Protein AF-A0A1Z4GE67-F1 (afdb_monomer)

Secondary structure (DSSP, 8-state):
-PPPS-EEEE-S--SSTTHHHHHHHHHHT-TT---TTEEEEEETTEEEEEE--

Foldseek 3Di:
DDFDQFAEAEPDDDPDPCVVVVVVVVQVPPPPDDRGQWYWYDYPVDIDIDGDD

Solvent-accessible surface area (backbone atoms only — not comparable to full-atom values): 3403 Å² total; per-residue (Å²): 132,83,79,69,65,46,44,80,44,76,65,67,86,68,96,46,93,57,51,64,59,54,50,50,56,54,51,73,67,39,91,87,64,73,54,68,53,18,43,31,42,39,39,97,89,48,76,47,74,43,76,56,129

pLDDT: mean 94.48, std 2.91, range [80.12, 97.5]

Organism: NCBI:txid1085406

Mean predicted aligned error: 2.88 Å

Structure (mmCIF, N/CA/C/O backbone):
data_AF-A0A1Z4GE67-F1
#
_entry.id   AF-A0A1Z4GE67-F1
#
loop_
_atom_site.group_PDB
_atom_site.id
_atom_site.type_symbol
_atom_site.label_atom_id
_atom_site.label_alt_id
_atom_site.label_comp_id
_atom_site.label_asym_id
_atom_site.label_entity_id
_atom_site.label_seq_id
_atom_site.pdbx_PDB_ins_code
_atom_site.Cartn_x
_atom_site.Cartn_y
_atom_site.Cartn_z
_atom_site.occupancy
_atom_site.B_iso_or_equiv
_atom_site.auth_seq_id
_atom_site.auth_comp_id
_atom_site.auth_asym_id
_atom_site.auth_atom_id
_atom_site.pdbx_PDB_model_num
ATOM 1 N N . MET A 1 1 ? -20.558 -10.344 3.631 1.00 80.12 1 MET A N 1
ATOM 2 C CA . MET A 1 1 ? -19.122 -10.651 3.821 1.00 80.12 1 MET A CA 1
ATOM 3 C C . MET A 1 1 ? -18.617 -9.807 4.980 1.00 80.12 1 MET A C 1
ATOM 5 O O . MET A 1 1 ? -19.093 -8.682 5.091 1.00 80.12 1 MET A O 1
ATOM 9 N N . PRO A 1 2 ? -17.750 -10.331 5.860 1.00 90.88 2 PRO A N 1
ATOM 10 C CA . PRO A 1 2 ? -17.182 -9.542 6.952 1.00 90.88 2 PRO A CA 1
ATOM 11 C C . PRO A 1 2 ? -16.338 -8.384 6.405 1.00 90.88 2 PRO A C 1
ATOM 13 O O . PRO A 1 2 ? -15.739 -8.505 5.334 1.00 90.88 2 PRO A O 1
ATOM 16 N N . VAL A 1 3 ? -16.299 -7.270 7.137 1.00 91.44 3 VAL A N 1
ATOM 17 C CA . VAL A 1 3 ? -15.448 -6.125 6.790 1.00 91.44 3 VAL A CA 1
ATOM 18 C C . VAL A 1 3 ? -13.982 -6.540 6.978 1.00 91.44 3 VAL A C 1
ATOM 20 O O . VAL A 1 3 ? -13.644 -7.112 8.019 1.00 91.44 3 VAL A O 1
ATOM 23 N N . PRO A 1 4 ? -13.102 -6.324 5.982 1.00 95.44 4 PRO A N 1
ATOM 24 C CA . PRO A 1 4 ? -11.683 -6.626 6.128 1.00 95.44 4 PRO A CA 1
ATOM 25 C C . PRO A 1 4 ? -11.059 -5.743 7.211 1.00 95.44 4 PRO A C 1
ATOM 27 O O . PRO A 1 4 ? -11.481 -4.608 7.414 1.00 95.44 4 PRO A O 1
ATOM 30 N N . ARG A 1 5 ? -10.002 -6.230 7.870 1.00 95.38 5 ARG A N 1
ATOM 31 C CA . ARG A 1 5 ? -9.2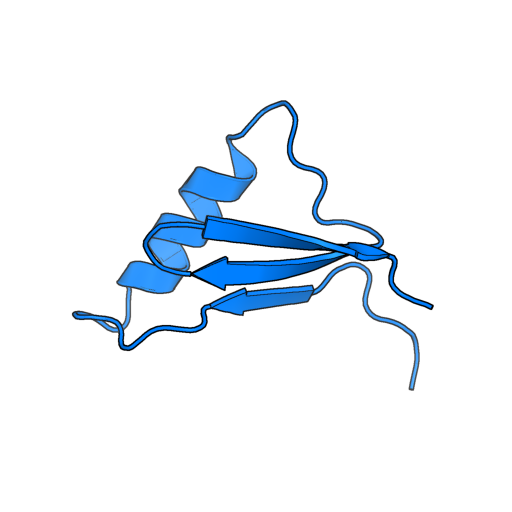85 -5.432 8.878 1.00 95.38 5 ARG A CA 1
ATOM 32 C C . ARG A 1 5 ? -8.681 -4.151 8.312 1.00 95.38 5 ARG A C 1
ATOM 34 O O . ARG A 1 5 ? -8.562 -3.186 9.044 1.00 95.38 5 ARG A O 1
ATOM 41 N N . GLY A 1 6 ? -8.319 -4.136 7.038 1.00 95.50 6 GLY A N 1
ATOM 42 C CA . GLY A 1 6 ? -7.791 -2.981 6.324 1.00 95.50 6 GLY A CA 1
ATOM 43 C C . GLY A 1 6 ? -7.696 -3.311 4.841 1.00 95.50 6 GLY A C 1
ATOM 44 O O . GLY A 1 6 ? -7.634 -4.484 4.466 1.00 95.50 6 GLY A O 1
ATOM 45 N N . VAL A 1 7 ? -7.710 -2.290 3.989 1.00 95.9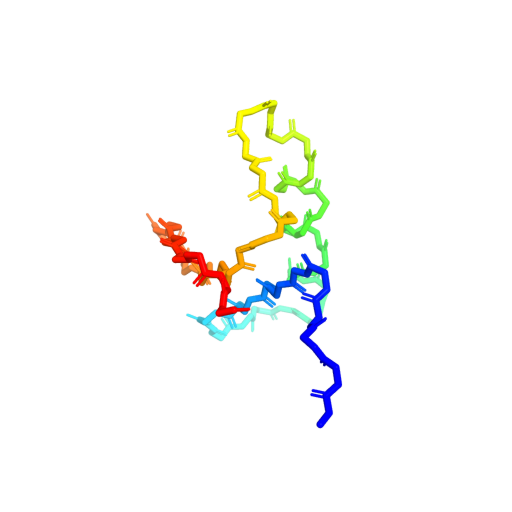4 7 VAL A N 1
ATOM 46 C CA . VAL A 1 7 ? -7.530 -2.453 2.542 1.00 95.94 7 VAL A CA 1
ATOM 47 C C . VAL A 1 7 ? -6.484 -1.465 2.063 1.00 95.94 7 VAL A C 1
ATOM 49 O O . VAL A 1 7 ? -6.581 -0.275 2.355 1.00 95.94 7 VAL A O 1
ATOM 52 N N . VAL A 1 8 ? -5.511 -1.947 1.293 1.00 96.69 8 VAL A N 1
ATOM 53 C CA . VAL A 1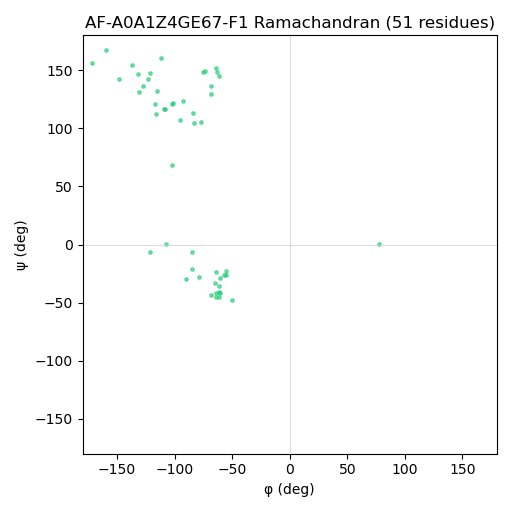 8 ? -4.552 -1.103 0.576 1.00 96.69 8 VAL A CA 1
ATOM 54 C C . VAL A 1 8 ? -4.744 -1.332 -0.914 1.00 96.69 8 VAL A C 1
ATOM 56 O O . VAL A 1 8 ? -4.633 -2.457 -1.395 1.00 96.69 8 VAL A O 1
ATOM 59 N N . TYR A 1 9 ? -5.059 -0.265 -1.638 1.00 96.50 9 TYR A N 1
ATOM 60 C CA . TYR A 1 9 ? -5.254 -0.288 -3.079 1.00 96.50 9 TYR A CA 1
ATOM 61 C C . TYR A 1 9 ? -4.202 0.577 -3.771 1.00 96.50 9 TYR A C 1
ATOM 63 O O . TYR A 1 9 ? -4.208 1.803 -3.646 1.00 96.50 9 TYR A O 1
ATOM 71 N N . PHE A 1 10 ? -3.309 -0.070 -4.515 1.00 96.56 10 PHE A N 1
ATOM 72 C CA . PHE A 1 10 ? -2.280 0.583 -5.320 1.00 96.56 10 PHE A CA 1
ATOM 73 C C . PHE A 1 10 ? -2.876 1.018 -6.664 1.00 96.56 10 PHE A C 1
ATOM 75 O O . PHE A 1 10 ? -3.131 0.198 -7.543 1.00 96.56 10 PHE A O 1
ATOM 82 N N . ARG A 1 11 ? -3.137 2.321 -6.817 1.00 95.62 11 ARG A N 1
ATOM 83 C CA . ARG A 1 11 ? -3.812 2.905 -7.985 1.00 95.62 11 ARG A CA 1
ATOM 84 C C . ARG A 1 11 ? -2.807 3.565 -8.930 1.00 95.62 11 ARG A C 1
ATOM 86 O O . ARG A 1 11 ? -2.768 4.785 -9.076 1.00 95.62 11 ARG A O 1
ATOM 93 N N . PHE A 1 12 ? -1.980 2.752 -9.571 1.00 94.69 12 PHE A N 1
ATOM 94 C CA . PHE A 1 12 ? -1.053 3.171 -10.624 1.00 94.69 12 PHE A CA 1
ATOM 95 C C . PHE A 1 12 ? -0.649 1.964 -11.472 1.00 94.69 12 PHE A C 1
ATOM 97 O O . PHE A 1 12 ? -0.894 0.822 -11.094 1.00 94.69 12 PHE A O 1
ATOM 104 N N . PHE A 1 13 ? -0.019 2.225 -12.616 1.00 95.44 13 PHE A N 1
ATOM 105 C CA . PHE A 1 13 ? 0.626 1.184 -13.409 1.00 95.44 13 PHE A CA 1
ATOM 106 C C . PHE A 1 13 ? 2.025 0.938 -12.844 1.00 95.44 13 PHE A C 1
ATOM 108 O O . PHE A 1 13 ? 2.853 1.865 -12.883 1.00 95.44 13 PHE A O 1
ATOM 115 N N . PRO A 1 14 ? 2.281 -0.243 -12.260 1.00 94.50 14 PRO A N 1
ATOM 116 C CA . PRO A 1 14 ? 3.595 -0.539 -11.742 1.00 94.50 14 PRO A CA 1
ATOM 117 C C . PRO A 1 14 ? 4.569 -0.804 -12.895 1.00 94.50 14 PRO A C 1
ATOM 119 O O . PRO A 1 14 ? 4.172 -1.288 -13.956 1.00 94.50 14 PRO A O 1
ATOM 122 N N . THR A 1 15 ? 5.840 -0.473 -12.703 1.00 95.88 15 THR A N 1
ATOM 123 C CA . THR A 1 15 ? 6.906 -0.780 -13.667 1.00 95.88 15 THR A CA 1
ATOM 124 C C . THR A 1 15 ? 7.354 -2.234 -13.563 1.00 95.88 15 THR A C 1
ATOM 126 O O . THR A 1 15 ? 7.769 -2.811 -14.567 1.00 95.88 15 THR A O 1
ATOM 129 N N . THR A 1 16 ? 7.229 -2.839 -12.377 1.00 96.69 16 THR A N 1
ATOM 130 C CA . THR A 1 16 ? 7.488 -4.262 -12.133 1.00 96.69 16 THR A CA 1
ATOM 131 C C . THR A 1 16 ? 6.406 -4.879 -11.239 1.00 96.69 16 THR A C 1
ATOM 133 O O . THR A 1 16 ? 5.785 -4.164 -10.448 1.00 96.69 16 THR A O 1
ATOM 136 N N . PRO A 1 17 ? 6.164 -6.199 -11.312 1.00 94.75 17 PRO A N 1
ATOM 137 C CA . PRO A 1 17 ? 5.221 -6.879 -10.420 1.00 94.75 17 PRO A CA 1
ATOM 138 C C . PRO A 1 17 ? 5.531 -6.705 -8.923 1.00 94.75 17 PRO A C 1
ATOM 140 O O . PRO A 1 17 ? 4.622 -6.769 -8.097 1.00 94.75 17 PRO A O 1
ATOM 143 N N . GLU A 1 18 ? 6.797 -6.477 -8.571 1.00 97.50 18 GLU A N 1
ATOM 144 C CA . GLU A 1 18 ? 7.286 -6.357 -7.195 1.00 97.50 18 GLU A CA 1
ATOM 145 C C . GLU A 1 18 ?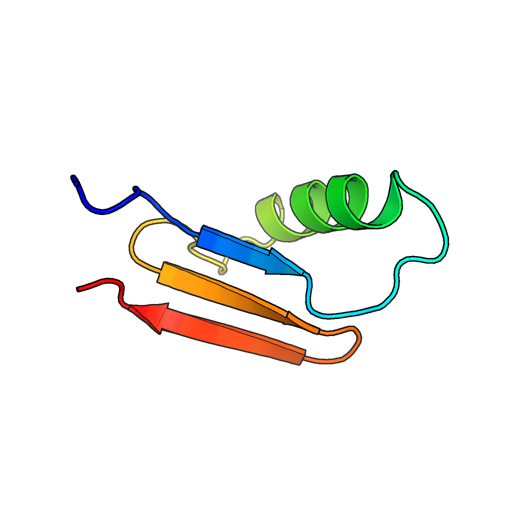 7.145 -4.944 -6.615 1.00 97.50 18 GLU A C 1
ATOM 147 O O . GLU A 1 18 ? 7.113 -4.797 -5.393 1.00 97.50 18 GLU A O 1
ATOM 152 N N . GLU A 1 19 ? 7.032 -3.905 -7.454 1.00 95.81 19 GLU A N 1
ATOM 153 C CA . GLU A 1 19 ? 6.943 -2.505 -7.006 1.00 95.81 19 GLU A CA 1
ATOM 154 C C . GLU A 1 19 ? 5.864 -2.297 -5.917 1.00 95.81 19 GLU A C 1
ATOM 156 O O . GLU A 1 19 ? 6.184 -1.718 -4.875 1.00 95.81 19 GLU A O 1
ATOM 161 N N . PRO A 1 20 ? 4.619 -2.807 -6.052 1.00 95.06 20 PRO A N 1
ATOM 162 C CA . PRO A 1 20 ? 3.598 -2.645 -5.014 1.00 95.06 20 PRO A CA 1
ATOM 163 C C . PRO A 1 20 ? 3.942 -3.364 -3.706 1.00 95.06 20 PRO A C 1
ATOM 165 O O . PRO A 1 20 ? 3.591 -2.881 -2.631 1.00 95.06 20 PRO A O 1
ATOM 168 N N . ALA A 1 21 ? 4.626 -4.510 -3.780 1.00 95.06 21 ALA A N 1
ATOM 169 C CA . ALA A 1 21 ? 5.029 -5.259 -2.595 1.00 95.06 21 ALA A CA 1
ATOM 170 C C . ALA A 1 21 ? 6.092 -4.488 -1.804 1.00 95.06 21 ALA A C 1
ATOM 172 O O . ALA A 1 21 ? 5.971 -4.356 -0.588 1.00 95.06 21 ALA A O 1
ATOM 173 N N . GLN A 1 22 ? 7.081 -3.914 -2.494 1.00 96.19 22 GLN A N 1
ATOM 174 C CA . GLN A 1 22 ? 8.103 -3.087 -1.855 1.00 96.19 22 GLN A CA 1
ATOM 175 C C . GLN A 1 22 ? 7.492 -1.826 -1.230 1.00 96.19 22 GLN A C 1
ATOM 177 O O . GLN A 1 22 ? 7.745 -1.531 -0.065 1.00 96.19 22 GLN A O 1
ATOM 182 N N . LEU A 1 23 ? 6.604 -1.143 -1.958 1.00 94.75 23 LEU A N 1
ATOM 183 C CA . LEU A 1 23 ? 5.894 0.027 -1.438 1.00 94.75 23 LEU A CA 1
ATOM 184 C C . LEU A 1 23 ? 5.027 -0.311 -0.220 1.00 94.75 23 LEU A C 1
ATOM 186 O O . LEU A 1 23 ? 4.928 0.496 0.701 1.00 94.75 23 LEU A O 1
ATOM 190 N N . LEU A 1 24 ? 4.410 -1.496 -0.178 1.00 94.69 24 LEU A N 1
ATOM 191 C CA . LEU A 1 24 ? 3.673 -1.943 1.003 1.00 94.69 24 LEU A CA 1
ATOM 192 C C . LEU A 1 24 ? 4.590 -2.065 2.224 1.00 94.69 24 LEU A C 1
ATOM 194 O O . LEU A 1 24 ? 4.218 -1.610 3.303 1.00 94.69 24 LEU A O 1
ATOM 198 N N . LEU A 1 25 ? 5.775 -2.660 2.061 1.00 95.12 25 LEU A N 1
ATOM 199 C CA . LEU A 1 25 ? 6.756 -2.773 3.143 1.00 95.12 25 LEU A CA 1
ATOM 200 C C . LEU A 1 25 ? 7.191 -1.390 3.638 1.00 95.12 25 LEU A C 1
ATOM 202 O O . LEU A 1 25 ? 7.252 -1.162 4.844 1.00 95.12 25 LEU A O 1
ATOM 206 N N . ASP A 1 26 ? 7.421 -0.450 2.725 1.00 93.75 26 ASP A N 1
ATOM 207 C CA . ASP A 1 26 ? 7.791 0.922 3.074 1.00 93.75 26 ASP A CA 1
ATOM 208 C C . ASP A 1 26 ? 6.661 1.625 3.844 1.00 93.75 26 ASP A C 1
ATOM 210 O O . ASP A 1 26 ? 6.911 2.270 4.863 1.00 93.75 26 ASP A O 1
ATOM 214 N N . LEU A 1 27 ? 5.404 1.439 3.421 1.00 92.69 27 LEU A N 1
ATOM 215 C CA . LEU A 1 27 ? 4.224 1.973 4.108 1.00 92.69 27 LEU A CA 1
ATOM 216 C C . LEU A 1 27 ? 4.074 1.433 5.531 1.00 92.69 27 LEU A C 1
ATOM 218 O O . LEU A 1 27 ? 3.741 2.198 6.435 1.00 92.69 27 LEU A O 1
ATOM 222 N N . LEU A 1 28 ? 4.336 0.142 5.744 1.00 93.00 28 LEU A N 1
ATOM 223 C CA . LEU A 1 28 ? 4.277 -0.478 7.072 1.00 93.00 28 LEU A CA 1
ATOM 224 C C . LEU A 1 28 ? 5.324 0.093 8.040 1.00 93.00 28 LEU A C 1
ATOM 226 O O . LEU A 1 28 ? 5.119 0.052 9.251 1.00 93.00 28 LEU A O 1
ATOM 230 N N . ASN A 1 29 ? 6.415 0.662 7.520 1.00 94.19 29 ASN A N 1
ATOM 231 C CA . ASN A 1 29 ? 7.450 1.312 8.323 1.00 94.19 29 ASN A CA 1
ATOM 232 C C . ASN A 1 29 ? 7.130 2.781 8.668 1.00 94.1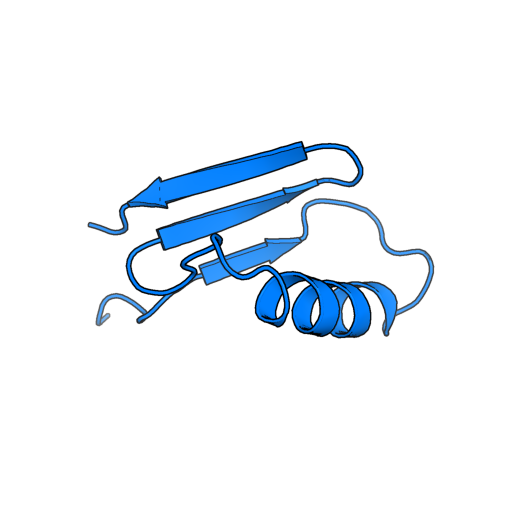9 29 ASN A C 1
ATOM 234 O O . ASN A 1 29 ? 7.847 3.403 9.456 1.00 94.19 29 ASN A O 1
ATOM 238 N N . VAL A 1 30 ? 6.053 3.362 8.125 1.00 93.75 30 VAL A N 1
ATOM 239 C CA . VAL A 1 30 ? 5.649 4.741 8.432 1.00 93.75 30 VAL A CA 1
ATOM 240 C C . VAL A 1 30 ? 4.966 4.791 9.801 1.00 93.75 30 VAL A C 1
ATOM 242 O O . VAL A 1 30 ? 3.796 4.454 9.945 1.00 93.75 30 VAL A O 1
ATOM 245 N N . THR A 1 31 ? 5.669 5.308 10.811 1.00 88.69 31 THR A N 1
ATOM 246 C CA . THR A 1 31 ? 5.256 5.277 12.233 1.00 88.69 31 THR A CA 1
ATOM 247 C C . THR A 1 31 ? 3.875 5.880 12.533 1.00 88.69 31 THR A C 1
ATOM 249 O O . THR A 1 31 ? 3.279 5.572 13.559 1.00 88.69 31 THR A O 1
ATOM 252 N N . ARG A 1 32 ? 3.360 6.773 11.679 1.00 91.38 32 ARG A N 1
ATOM 253 C CA . ARG A 1 32 ? 2.070 7.464 11.883 1.00 91.38 32 ARG A CA 1
ATOM 254 C C . ARG A 1 32 ? 0.949 6.976 10.964 1.00 91.38 32 ARG A C 1
ATOM 256 O O . ARG A 1 32 ? -0.148 7.522 11.028 1.00 91.38 32 ARG A O 1
ATOM 263 N N . LEU A 1 33 ? 1.213 5.995 10.103 1.00 93.31 33 LEU A N 1
ATOM 264 C CA . LEU A 1 33 ? 0.215 5.452 9.191 1.00 93.31 33 LEU A CA 1
ATOM 265 C C . LEU A 1 33 ? -0.472 4.244 9.833 1.00 93.31 33 LEU A C 1
ATOM 267 O O . LEU A 1 33 ? 0.179 3.268 10.189 1.00 93.31 33 LEU A O 1
ATOM 271 N N . VAL A 1 34 ? -1.798 4.293 9.941 1.00 95.12 34 VAL A N 1
ATOM 272 C CA . VAL A 1 34 ? -2.607 3.174 10.441 1.00 95.12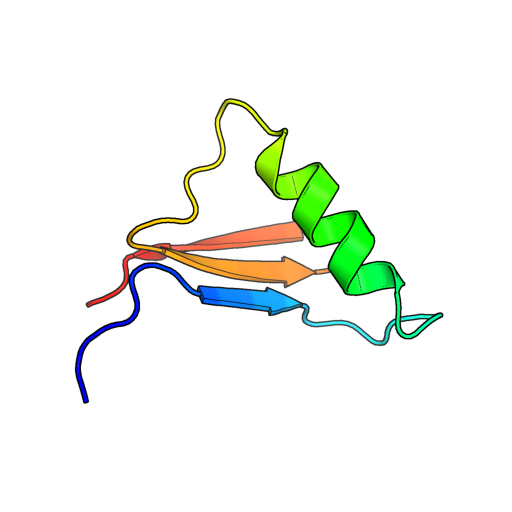 34 VAL A CA 1
ATOM 273 C C . VAL A 1 34 ? -3.392 2.592 9.275 1.00 95.12 34 VAL A C 1
ATOM 275 O O . VAL A 1 34 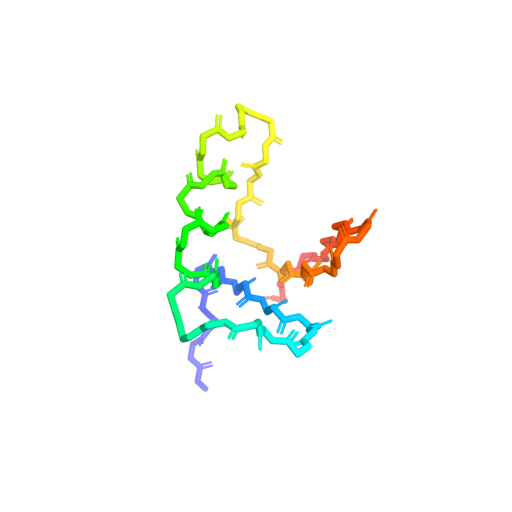? -4.205 3.286 8.671 1.00 95.12 34 VAL A O 1
ATOM 278 N N . LEU A 1 35 ? -3.139 1.330 8.927 1.00 95.38 35 LEU A N 1
ATOM 279 C CA . LEU A 1 35 ? -3.851 0.643 7.839 1.00 95.38 35 LEU A CA 1
ATOM 280 C C . LEU A 1 35 ? -5.112 -0.079 8.329 1.00 95.38 35 LEU A C 1
ATOM 282 O O . LEU A 1 35 ? -6.072 -0.228 7.571 1.00 95.38 35 LEU A O 1
ATOM 286 N N . GLU A 1 36 ? -5.117 -0.526 9.586 1.00 96.12 36 GLU A N 1
ATOM 287 C CA . GLU A 1 36 ? -6.272 -1.190 10.187 1.00 96.12 36 GLU A CA 1
ATOM 288 C C . GLU A 1 36 ? -7.439 -0.211 10.378 1.00 96.12 36 GLU A C 1
ATOM 290 O O . GLU A 1 36 ? -7.252 0.921 10.813 1.00 96.12 36 GLU A O 1
ATOM 295 N N . GLY A 1 37 ? -8.654 -0.639 10.039 1.00 96.31 37 GLY A N 1
ATOM 296 C CA . GLY A 1 37 ? -9.864 0.182 10.049 1.00 96.31 37 GLY A CA 1
ATOM 297 C C . GLY A 1 37 ? -9.987 1.136 8.860 1.00 96.31 37 GLY A C 1
ATOM 298 O O . GLY A 1 37 ? -10.982 1.853 8.775 1.00 96.31 37 GLY A O 1
ATOM 299 N N . TYR A 1 38 ? -9.029 1.142 7.924 1.00 97.38 38 TYR A N 1
ATOM 300 C CA . TYR A 1 38 ? -9.010 2.074 6.797 1.00 97.38 38 TYR A CA 1
ATOM 301 C C . TYR A 1 38 ? -9.018 1.383 5.432 1.0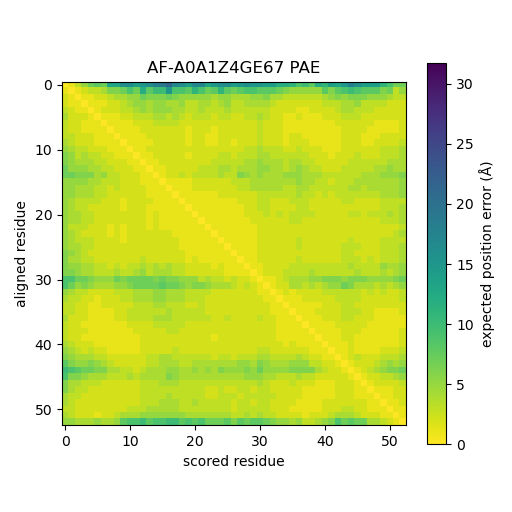0 97.38 38 TYR A C 1
ATOM 303 O O . TYR A 1 38 ? -8.429 0.325 5.207 1.00 97.38 38 TYR A O 1
ATOM 311 N N . PHE A 1 39 ? -9.660 2.057 4.482 1.00 97.31 39 PHE A N 1
ATOM 312 C CA . PHE A 1 39 ? -9.459 1.862 3.057 1.00 97.31 39 PHE A CA 1
ATOM 313 C C . PHE A 1 39 ? -8.436 2.895 2.582 1.00 97.31 39 PHE A C 1
ATOM 315 O O . PHE A 1 39 ? -8.735 4.090 2.494 1.00 97.31 39 PHE A O 1
ATOM 322 N N . THR A 1 40 ? -7.230 2.427 2.287 1.00 97.31 40 THR A N 1
ATOM 323 C CA . THR A 1 40 ? -6.089 3.242 1.874 1.00 97.31 40 THR A CA 1
ATOM 324 C C . THR A 1 40 ? -5.904 3.140 0.366 1.00 97.31 40 THR A C 1
ATOM 326 O O . THR A 1 40 ? -5.696 2.052 -0.164 1.00 97.31 40 THR A O 1
ATOM 329 N N . VAL A 1 41 ? -5.962 4.271 -0.334 1.00 97.38 41 VAL A N 1
ATOM 330 C CA . VAL A 1 41 ? -5.594 4.375 -1.751 1.00 97.38 41 VAL A CA 1
ATOM 331 C C . VAL A 1 41 ? -4.203 4.978 -1.837 1.00 97.38 41 VAL A C 1
ATOM 333 O O . VAL A 1 41 ? -3.977 6.089 -1.351 1.00 97.38 41 VAL A O 1
ATOM 336 N N . PHE A 1 42 ? -3.292 4.246 -2.466 1.00 95.88 42 PHE A N 1
ATOM 337 C CA . PHE A 1 42 ? -1.921 4.673 -2.694 1.00 95.88 42 PHE A CA 1
ATOM 338 C C . PHE A 1 42 ? -1.711 4.991 -4.177 1.00 95.88 42 PHE A C 1
ATOM 340 O O . PHE A 1 42 ? -1.833 4.120 -5.041 1.00 95.88 42 PHE A O 1
ATOM 347 N N . GLU A 1 43 ? -1.414 6.252 -4.467 1.00 94.81 43 GLU A N 1
ATOM 348 C CA . GLU A 1 43 ? -1.052 6.788 -5.780 1.00 94.81 43 GLU A CA 1
ATOM 349 C C . GLU A 1 43 ? 0.428 7.215 -5.738 1.00 94.81 43 GLU A C 1
ATOM 351 O O . GLU A 1 43 ? 0.976 7.455 -4.664 1.00 94.81 43 GLU A O 1
ATOM 356 N N . ARG A 1 44 ? 1.094 7.357 -6.894 1.00 90.06 44 ARG A N 1
ATOM 357 C CA . ARG A 1 44 ? 2.545 7.661 -6.947 1.00 90.06 44 ARG A CA 1
ATOM 358 C C . ARG A 1 44 ? 2.965 8.925 -6.179 1.00 90.06 44 ARG A C 1
ATOM 360 O O . ARG A 1 44 ? 4.114 9.029 -5.772 1.00 90.06 44 ARG A O 1
ATOM 367 N N . THR A 1 45 ? 2.062 9.886 -6.005 1.00 90.06 45 THR A N 1
ATOM 368 C CA . THR A 1 45 ? 2.337 11.179 -5.354 1.00 90.06 45 THR A CA 1
ATOM 369 C C . THR A 1 45 ? 1.468 11.440 -4.131 1.00 90.06 45 THR A C 1
ATOM 371 O O . THR A 1 45 ? 1.654 12.449 -3.453 1.00 90.06 45 THR A O 1
ATOM 374 N N . GLN A 1 46 ? 0.493 10.573 -3.852 1.00 93.31 46 GLN A N 1
ATOM 375 C CA . GLN A 1 46 ? -0.518 10.840 -2.841 1.00 93.31 46 GLN A CA 1
ATOM 376 C C . GLN A 1 46 ? -0.989 9.559 -2.161 1.00 93.31 46 GLN A C 1
ATOM 378 O O . GLN A 1 46 ? -1.220 8.535 -2.795 1.00 93.31 46 GLN A O 1
ATOM 383 N N . LEU A 1 47 ? -1.226 9.666 -0.859 1.00 94.31 47 LEU A N 1
ATOM 384 C CA . LEU A 1 47 ? -1.895 8.657 -0.054 1.00 94.31 47 LEU A CA 1
ATOM 385 C C . LEU A 1 47 ? -3.213 9.241 0.457 1.00 94.31 47 LEU A C 1
ATOM 387 O O . LEU A 1 47 ? -3.249 10.367 0.956 1.00 94.31 47 LEU A O 1
ATOM 391 N N . ARG A 1 48 ? -4.309 8.490 0.319 1.00 95.75 48 ARG A N 1
ATOM 392 C CA . ARG A 1 48 ? -5.629 8.870 0.845 1.00 95.75 48 ARG A CA 1
ATOM 393 C C . ARG A 1 48 ? -6.181 7.737 1.694 1.00 95.75 48 ARG A C 1
ATOM 395 O O . ARG A 1 48 ? -6.127 6.585 1.275 1.00 95.75 48 ARG A O 1
ATOM 402 N N . GLN A 1 49 ? -6.754 8.064 2.847 1.00 97.12 49 GLN A N 1
ATOM 403 C CA . GLN A 1 49 ? -7.422 7.094 3.712 1.00 97.12 49 GLN A CA 1
ATOM 404 C C . GLN A 1 49 ? -8.860 7.521 3.967 1.00 97.12 49 GLN A C 1
ATOM 406 O O . GLN A 1 49 ? -9.150 8.704 4.137 1.00 97.12 49 GLN A O 1
ATOM 411 N N . ARG A 1 50 ? -9.755 6.539 4.016 1.00 96.62 50 ARG A N 1
ATOM 412 C CA . ARG A 1 50 ? -11.100 6.697 4.571 1.00 96.62 50 ARG A CA 1
ATOM 413 C C . ARG A 1 50 ? -11.385 5.548 5.534 1.00 96.62 50 ARG A C 1
ATOM 415 O O . ARG A 1 50 ? -10.888 4.449 5.280 1.00 96.62 50 ARG A O 1
ATOM 422 N N . PRO A 1 51 ? -12.153 5.767 6.607 1.00 96.69 51 PRO A N 1
ATOM 423 C CA . PRO A 1 51 ? -12.544 4.683 7.496 1.00 96.69 51 PRO A CA 1
ATOM 424 C C . PRO A 1 51 ? -13.369 3.637 6.734 1.00 96.69 51 PRO A C 1
ATOM 426 O O . PRO A 1 51 ? -14.117 3.965 5.806 1.00 96.69 51 PRO A O 1
ATOM 429 N N . LEU A 1 52 ? -13.189 2.373 7.102 1.00 94.38 52 LEU A N 1
ATOM 430 C CA . LEU A 1 52 ? -14.062 1.281 6.687 1.00 94.38 52 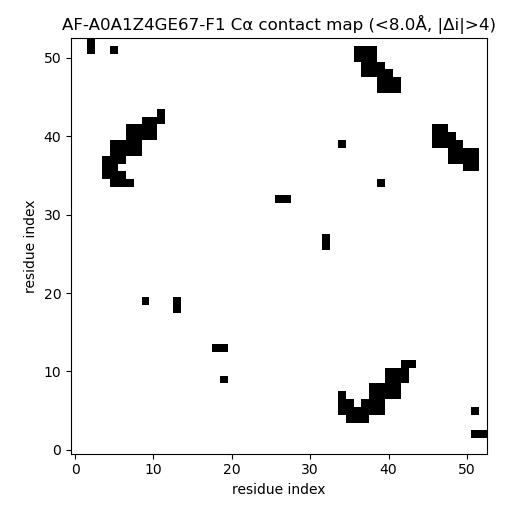LEU A CA 1
ATOM 431 C C . LEU A 1 52 ? -15.385 1.346 7.481 1.00 94.38 52 LEU A C 1
ATOM 433 O O . LEU A 1 52 ? -15.375 1.849 8.606 1.00 94.38 52 LEU A O 1
ATOM 437 N N . PRO A 1 53 ? -16.511 0.916 6.877 1.00 89.44 53 PRO A N 1
ATOM 438 C CA . PRO A 1 53 ? -17.830 0.927 7.513 1.00 89.44 53 PRO A CA 1
ATOM 439 C C . PRO A 1 53 ? -17.961 -0.083 8.658 1.00 89.44 53 PRO A C 1
ATOM 441 O O . PRO A 1 53 ? -17.210 -1.086 8.660 1.00 89.44 53 PRO A O 1
#

Radius of gyration: 11.5 Å; Cα contacts (8 Å, |Δi|>4): 59; chains: 1; bounding box: 27×22×26 Å

Sequence (53 aa):
MPVPRGVVYFRFFPTTPEEPAQLLLDLLNVTRLVLEGYFTVFERTQLRQRPLP

Nearest PDB structures (foldseek):
  6xt1-assembly3_C  TM=4.421E-01  e=8.464E-01  Clostridium perfringens
  5kdj-assembly1_B  TM=4.204E-01  e=9.690E-01  Clostridium perfringens ATCC 13124
  5kdj-assembly2_A  TM=4.202E-01  e=1.187E+00  Clostridium perfringens ATCC 13124
  5kdn-assembly1_A  TM=4.199E-01  e=1.109E+00  Clostridium perfringens ATCC 13124
  7js4-assembly1_A  TM=3.913E-01  e=2.334E+00  Clostridium perfringens ATCC 13124